Protein AF-A0A7S0P4U1-F1 (afdb_monomer_lite)

Organism: NCBI:txid127549

InterPro domains:
  IPR029058 Alpha/Beta hydrolase fold [G3DSA:3.40.50.1820] (4-108)
  IPR029058 Alpha/Beta hydrolase fold [SSF53474] (17-107)

Radius of gyration: 17.14 Å; chains: 1; bounding box: 39×24×52 Å

Structure (mmCIF, N/CA/C/O backbone):
data_AF-A0A7S0P4U1-F1
#
_entry.id   AF-A0A7S0P4U1-F1
#
loop_
_atom_site.group_PDB
_atom_site.id
_atom_site.type_symbol
_atom_site.label_atom_id
_atom_site.label_alt_id
_atom_site.label_comp_id
_atom_site.label_asym_id
_atom_site.label_entity_id
_atom_site.label_seq_id
_atom_site.pdbx_PDB_ins_code
_atom_site.Cartn_x
_atom_site.Cartn_y
_atom_site.Cartn_z
_atom_site.occupancy
_atom_site.B_iso_or_equiv
_atom_site.auth_seq_id
_atom_site.auth_comp_id
_atom_site.auth_asym_id
_atom_site.auth_atom_id
_atom_site.pdbx_PDB_model_num
ATOM 1 N N . GLU A 1 1 ? 19.608 -0.926 10.702 1.00 37.31 1 GLU A N 1
ATOM 2 C CA . GLU A 1 1 ? 18.681 -1.015 11.852 1.00 37.31 1 GLU A CA 1
ATOM 3 C C . GLU A 1 1 ? 17.323 -0.467 11.426 1.00 37.31 1 GLU A C 1
ATOM 5 O O . GLU A 1 1 ? 17.284 0.498 10.671 1.00 37.31 1 GLU A O 1
ATOM 10 N N . GLY A 1 2 ? 16.228 -1.149 11.770 1.00 47.50 2 GLY A N 1
ATOM 11 C CA . GLY A 1 2 ? 14.876 -0.781 11.326 1.00 47.50 2 GLY A CA 1
ATOM 12 C C . GLY A 1 2 ? 14.320 0.397 12.125 1.00 47.50 2 GLY A C 1
ATOM 13 O O . GLY A 1 2 ? 14.613 0.524 13.311 1.00 47.50 2 GLY A O 1
ATOM 14 N N . VAL A 1 3 ? 13.527 1.259 11.487 1.00 50.94 3 VAL A N 1
ATOM 15 C CA . VAL A 1 3 ? 12.837 2.352 12.185 1.00 50.94 3 VAL A CA 1
ATOM 16 C C . VAL A 1 3 ? 11.884 1.763 13.223 1.00 50.94 3 VAL A C 1
ATOM 18 O O . VAL A 1 3 ? 11.068 0.896 12.913 1.00 50.94 3 VAL A O 1
ATOM 21 N N . ASP A 1 4 ? 11.991 2.245 14.461 1.00 59.72 4 ASP A N 1
ATOM 22 C CA . ASP A 1 4 ? 11.075 1.901 15.542 1.00 59.72 4 ASP A CA 1
ATOM 23 C C . ASP A 1 4 ? 9.722 2.592 15.316 1.00 59.72 4 ASP A C 1
ATOM 25 O O . ASP A 1 4 ? 9.483 3.738 15.708 1.00 59.72 4 ASP A O 1
ATOM 29 N N . TRP A 1 5 ? 8.817 1.867 14.665 1.00 58.62 5 TRP A N 1
ATOM 30 C CA . TRP A 1 5 ? 7.447 2.293 14.399 1.00 58.62 5 TRP A CA 1
ATOM 31 C C . TRP A 1 5 ? 6.642 2.596 15.663 1.00 58.62 5 TRP A C 1
ATOM 33 O O . TRP A 1 5 ? 5.657 3.325 15.565 1.00 58.62 5 TRP A O 1
ATOM 43 N N . SER A 1 6 ? 7.072 2.127 16.844 1.00 53.47 6 SER A N 1
ATOM 44 C C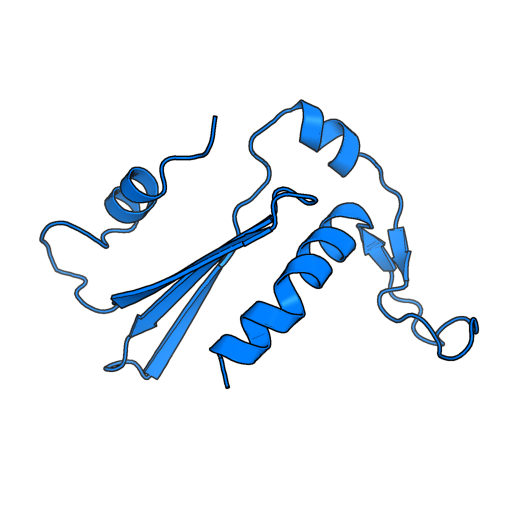A . SER A 1 6 ? 6.457 2.523 18.117 1.00 53.47 6 SER A CA 1
ATOM 45 C C . SER A 1 6 ? 6.726 3.997 18.452 1.00 53.47 6 SER A C 1
ATOM 47 O O . SER A 1 6 ? 5.923 4.663 19.104 1.00 53.47 6 SER A O 1
ATOM 49 N N . THR A 1 7 ? 7.833 4.557 17.962 1.00 50.25 7 THR A N 1
ATOM 50 C CA . THR A 1 7 ? 8.162 5.978 18.113 1.00 50.25 7 THR A CA 1
ATOM 51 C C . THR A 1 7 ? 7.383 6.844 17.117 1.00 50.25 7 THR A C 1
ATOM 53 O O . THR A 1 7 ? 6.911 7.925 17.481 1.00 50.25 7 THR A O 1
ATOM 56 N N . LEU A 1 8 ? 7.155 6.359 15.889 1.00 51.50 8 LEU A N 1
ATOM 57 C CA . LEU A 1 8 ? 6.268 7.033 14.933 1.00 51.50 8 LEU A CA 1
ATOM 58 C C . LEU A 1 8 ? 4.804 6.961 15.389 1.00 51.50 8 LEU A C 1
ATOM 60 O O . LEU A 1 8 ? 4.112 7.974 15.357 1.00 51.50 8 LEU A O 1
ATOM 64 N N . SER A 1 9 ? 4.350 5.811 15.895 1.00 51.56 9 SER A N 1
ATOM 65 C CA . SER A 1 9 ? 3.005 5.666 16.454 1.00 51.56 9 SER A CA 1
ATOM 66 C C . SER A 1 9 ? 2.800 6.590 17.654 1.00 51.56 9 SER A C 1
ATOM 68 O O . SER A 1 9 ? 1.744 7.197 17.769 1.00 51.56 9 SER A O 1
ATOM 70 N 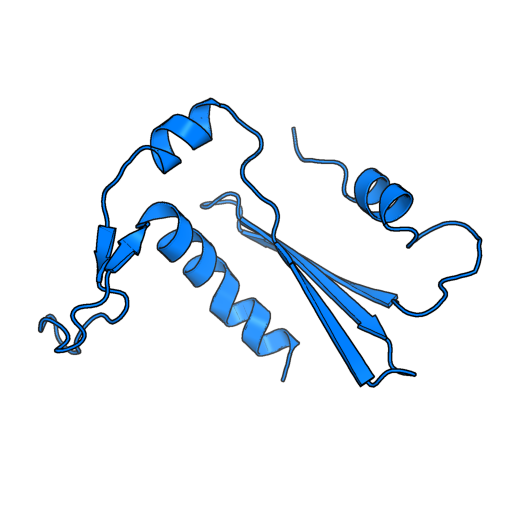N . ARG A 1 10 ? 3.812 6.794 18.510 1.00 50.59 10 ARG A N 1
ATOM 71 C CA . ARG A 1 10 ? 3.757 7.796 19.593 1.00 50.59 10 ARG A CA 1
ATOM 72 C C . ARG A 1 10 ? 3.631 9.230 19.070 1.00 50.59 10 ARG A C 1
ATOM 74 O O . ARG A 1 10 ? 2.802 9.973 19.579 1.00 50.59 10 ARG A O 1
ATOM 81 N N . ARG A 1 11 ? 4.393 9.621 18.040 1.00 44.19 11 ARG A N 1
ATOM 82 C CA . ARG A 1 11 ? 4.312 10.973 17.439 1.00 44.19 11 ARG A CA 1
ATOM 83 C C . ARG A 1 11 ? 3.024 11.219 16.650 1.00 44.19 11 ARG A C 1
ATOM 85 O O . ARG A 1 11 ? 2.572 12.353 16.575 1.00 44.19 11 ARG A O 1
ATOM 92 N N . VAL A 1 12 ? 2.438 10.166 16.083 1.00 51.84 12 VAL A N 1
ATOM 93 C CA . VAL A 1 12 ? 1.144 10.192 15.379 1.00 51.84 12 VAL A CA 1
ATOM 94 C C . VAL A 1 12 ? -0.035 9.968 16.353 1.00 51.84 12 VAL A C 1
ATOM 96 O O . VAL A 1 12 ? -1.191 10.071 15.959 1.00 51.84 12 VAL A O 1
ATOM 99 N N . GLY A 1 13 ? 0.233 9.725 17.644 1.00 42.62 13 GLY A N 1
ATOM 100 C CA . GLY A 1 13 ? -0.775 9.691 18.713 1.00 42.62 13 GLY A CA 1
ATOM 101 C C . GLY A 1 13 ? -1.512 8.360 18.902 1.00 42.62 13 GLY A C 1
ATOM 102 O O . GLY A 1 13 ? -2.645 8.355 19.368 1.00 42.62 13 GLY A O 1
ATOM 103 N N . THR A 1 14 ? -0.918 7.220 18.538 1.00 51.19 14 THR A N 1
ATOM 104 C CA . THR A 1 14 ? -1.615 5.918 18.505 1.00 51.19 14 THR A CA 1
ATOM 105 C C . THR A 1 14 ? -1.318 4.938 19.639 1.00 51.19 14 THR A C 1
ATOM 107 O O . THR A 1 14 ? -2.005 3.927 19.707 1.00 51.19 14 THR A O 1
ATOM 110 N N . VAL A 1 15 ? -0.406 5.196 20.586 1.00 45.41 15 VAL A N 1
ATOM 111 C CA . VAL A 1 15 ? -0.343 4.380 21.823 1.00 45.41 15 VAL A CA 1
ATOM 112 C C . VAL A 1 15 ? 0.097 5.232 23.015 1.00 45.41 15 VAL A C 1
ATOM 114 O O . VAL A 1 15 ? 1.283 5.507 23.182 1.00 45.41 15 VAL A O 1
ATOM 117 N N . GLY A 1 16 ? -0.877 5.616 23.844 1.00 39.12 16 GLY A N 1
ATOM 118 C CA . GLY A 1 16 ? -0.684 6.359 25.093 1.00 39.12 16 GLY A CA 1
ATOM 119 C C . GLY A 1 16 ? -1.443 7.683 25.099 1.00 39.12 16 GLY A C 1
ATOM 120 O O . GLY A 1 16 ? -0.894 8.690 24.684 1.00 39.12 16 GLY A O 1
ATOM 121 N N . THR A 1 17 ? -2.710 7.626 25.527 1.00 43.97 17 THR A N 1
ATOM 122 C CA . THR A 1 17 ? -3.507 8.725 26.119 1.00 43.97 17 THR A CA 1
ATOM 123 C C . THR A 1 17 ? -3.208 10.152 25.625 1.00 43.97 17 THR A C 1
ATOM 125 O O . THR A 1 17 ? -2.329 10.799 26.179 1.00 43.97 17 THR A O 1
ATOM 128 N N . ASP A 1 18 ? -3.947 10.662 24.631 1.00 40.16 18 ASP A N 1
ATOM 129 C CA . ASP A 1 18 ? -5.033 11.634 24.862 1.00 40.16 18 ASP A CA 1
ATOM 130 C C . ASP A 1 18 ? -5.763 12.040 23.552 1.00 40.16 18 ASP A C 1
ATOM 132 O O . ASP A 1 18 ? -5.187 12.103 22.467 1.00 40.16 18 ASP A O 1
ATOM 136 N N . GLU A 1 19 ? -7.075 12.256 23.672 1.00 43.66 19 GLU A N 1
ATOM 137 C CA . GLU A 1 19 ? -7.986 13.027 22.792 1.00 43.66 19 GLU A CA 1
ATOM 138 C C . GLU A 1 19 ?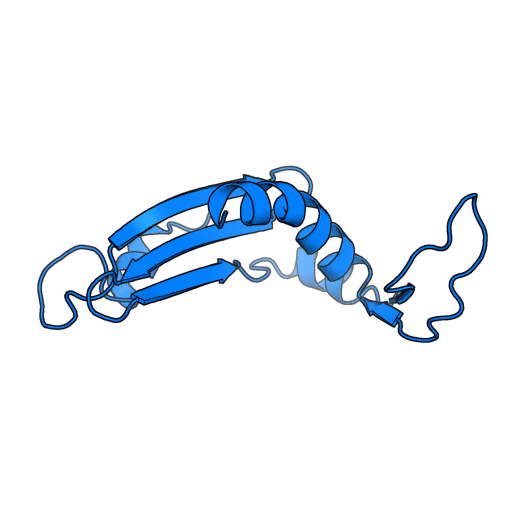 -8.274 12.606 21.324 1.00 43.66 19 GLU A C 1
ATOM 140 O O . GLU A 1 19 ? -9.374 12.882 20.848 1.00 43.66 19 GLU A O 1
ATOM 145 N N . ASN A 1 20 ? -7.423 11.859 20.608 1.00 47.50 20 ASN A N 1
ATOM 146 C CA . ASN A 1 20 ? -7.666 11.479 19.192 1.00 47.50 20 ASN A CA 1
ATOM 147 C C . ASN A 1 20 ? -7.907 9.969 18.963 1.00 47.50 20 ASN A C 1
ATOM 149 O O . ASN A 1 20 ? -7.284 9.337 18.111 1.00 47.50 20 ASN A O 1
ATOM 153 N N . LYS A 1 21 ? -8.866 9.387 19.700 1.00 54.31 21 LYS A N 1
ATOM 154 C CA . LYS A 1 21 ? -9.293 7.962 19.672 1.00 54.31 21 LYS A CA 1
ATOM 155 C C . LYS A 1 21 ? -9.918 7.461 18.345 1.00 54.31 21 LYS A C 1
ATOM 157 O O . LYS A 1 21 ? -10.803 6.612 18.370 1.00 54.31 21 LYS A O 1
ATOM 162 N N . GLY A 1 22 ? -9.516 7.986 17.192 1.00 64.56 22 GLY A N 1
ATOM 163 C CA . GLY A 1 22 ? -10.059 7.555 15.904 1.00 64.56 22 GLY A CA 1
ATOM 164 C C . GLY A 1 22 ? -9.438 6.257 15.394 1.00 64.56 22 GLY A C 1
ATOM 165 O O . GLY A 1 22 ? -10.152 5.347 14.994 1.00 64.56 22 GLY A O 1
ATOM 166 N N . PHE A 1 23 ? -8.108 6.155 15.413 1.00 75.19 23 PHE A N 1
ATOM 167 C CA . PHE A 1 23 ? -7.402 5.151 14.618 1.00 75.19 23 PHE A CA 1
ATOM 168 C C . PHE A 1 23 ? -6.867 3.969 15.432 1.00 75.19 23 PHE A C 1
ATOM 170 O O . PHE A 1 23 ? -5.977 4.114 16.265 1.00 75.19 23 PHE A O 1
ATOM 177 N N . GLU A 1 24 ? -7.362 2.777 15.119 1.00 84.56 24 GLU A N 1
ATOM 178 C CA . GLU A 1 24 ? -6.847 1.484 15.564 1.00 84.56 24 GLU A CA 1
ATOM 179 C C . GLU A 1 24 ? -5.829 0.958 14.544 1.00 84.56 24 GLU A C 1
ATOM 181 O O . GLU A 1 24 ? -6.124 0.895 13.350 1.00 84.56 24 GLU A O 1
ATOM 186 N N . LEU A 1 25 ? -4.638 0.556 14.997 1.00 85.31 25 LEU A N 1
ATOM 187 C CA . LEU A 1 25 ? -3.663 -0.135 14.150 1.00 85.31 25 LEU A CA 1
ATOM 188 C C . LEU A 1 25 ? -4.159 -1.550 13.828 1.00 85.31 25 LEU A C 1
ATOM 190 O O . LEU A 1 25 ? -4.356 -2.357 14.731 1.00 85.31 25 LEU A O 1
ATOM 194 N N . CYS A 1 26 ? -4.290 -1.871 12.542 1.00 87.81 26 CYS A N 1
ATOM 195 C CA . CYS A 1 26 ? -4.704 -3.193 12.077 1.00 87.81 26 CYS A CA 1
ATOM 196 C C . CYS A 1 26 ? -3.507 -4.129 11.876 1.00 87.81 26 CYS A C 1
ATOM 198 O O . CYS A 1 26 ? -3.495 -5.241 12.397 1.00 87.81 26 CYS A O 1
ATOM 200 N N . CYS A 1 27 ? -2.499 -3.703 11.106 1.00 88.31 27 CYS A N 1
ATOM 201 C CA . CYS A 1 27 ? -1.325 -4.532 10.825 1.00 88.31 27 CYS A CA 1
ATOM 202 C C . CYS A 1 27 ? -0.143 -3.742 10.253 1.00 88.31 27 CYS A C 1
ATOM 204 O O . CYS A 1 27 ? -0.314 -2.678 9.652 1.00 88.31 27 CYS A O 1
ATOM 206 N N . PHE A 1 28 ? 1.043 -4.347 10.358 1.00 89.38 28 PHE A N 1
ATOM 207 C CA . PHE A 1 28 ? 2.258 -3.940 9.655 1.00 89.38 28 PHE A CA 1
ATOM 208 C C . PHE A 1 28 ? 2.554 -4.876 8.483 1.00 89.38 28 PHE A C 1
ATOM 210 O O . PHE A 1 28 ? 2.356 -6.090 8.563 1.00 89.38 28 PHE A O 1
ATOM 217 N N . LEU A 1 29 ? 3.070 -4.299 7.406 1.00 89.00 29 LEU A N 1
ATOM 218 C CA . LEU A 1 29 ? 3.538 -4.986 6.215 1.00 89.00 29 LEU A CA 1
ATOM 219 C C . LEU A 1 29 ? 5.000 -4.633 5.985 1.00 89.00 29 LEU A C 1
ATOM 221 O O . LEU A 1 29 ? 5.357 -3.460 5.915 1.00 89.00 29 LEU A O 1
ATOM 225 N N . THR A 1 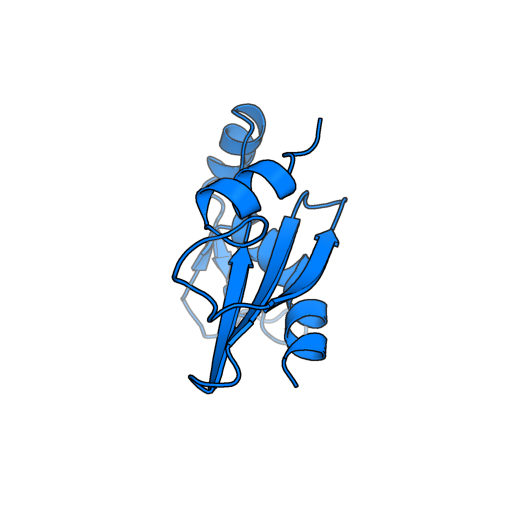30 ? 5.828 -5.654 5.805 1.00 87.81 30 THR A N 1
ATOM 226 C CA . THR A 1 30 ? 7.249 -5.492 5.499 1.00 87.81 30 THR A CA 1
ATOM 227 C C . THR A 1 30 ? 7.620 -6.428 4.362 1.00 87.81 30 THR A C 1
ATOM 229 O O . THR A 1 30 ? 7.386 -7.634 4.439 1.00 87.81 30 THR A O 1
ATOM 232 N N . HIS A 1 31 ? 8.241 -5.883 3.323 1.00 84.94 31 HIS A N 1
ATOM 233 C CA . HIS A 1 31 ? 8.814 -6.637 2.221 1.00 84.94 31 HIS A CA 1
ATOM 234 C C . HIS A 1 31 ? 10.324 -6.420 2.192 1.00 84.94 31 HIS A C 1
ATOM 236 O O . HIS A 1 31 ? 10.819 -5.395 1.726 1.00 84.94 31 HIS A O 1
ATOM 242 N N . ARG A 1 32 ? 11.062 -7.398 2.730 1.00 79.75 32 ARG A N 1
ATOM 243 C CA . ARG A 1 32 ? 12.497 -7.256 3.019 1.00 79.75 32 ARG A CA 1
ATOM 244 C C . ARG A 1 32 ? 13.350 -6.990 1.780 1.00 79.75 32 ARG A C 1
ATOM 246 O O . ARG A 1 32 ? 14.312 -6.246 1.885 1.00 79.75 32 ARG A O 1
ATOM 253 N N . SER A 1 33 ? 13.024 -7.574 0.625 1.00 74.25 33 SER A N 1
ATOM 254 C CA . SER A 1 33 ? 13.896 -7.470 -0.557 1.00 74.25 33 SER A CA 1
ATOM 255 C C . SER A 1 33 ? 13.847 -6.106 -1.247 1.00 74.25 33 SER A C 1
ATOM 257 O O . SER A 1 33 ? 14.773 -5.765 -1.968 1.00 74.25 33 SER A O 1
ATOM 259 N N . THR A 1 34 ? 12.776 -5.337 -1.046 1.00 75.12 34 THR A N 1
ATOM 260 C CA . THR A 1 34 ? 12.632 -3.960 -1.554 1.00 75.12 34 THR A CA 1
ATOM 261 C C . THR A 1 34 ? 12.640 -2.942 -0.415 1.00 75.12 34 THR A C 1
ATOM 263 O O . THR A 1 34 ? 12.249 -1.796 -0.622 1.00 75.12 34 THR A O 1
ATOM 266 N N . SER A 1 35 ? 12.981 -3.383 0.806 1.00 80.81 35 SER A N 1
ATOM 267 C CA . SER A 1 35 ? 12.896 -2.605 2.051 1.00 80.81 35 SER A CA 1
ATOM 268 C C . SER A 1 35 ? 11.581 -1.826 2.204 1.00 80.81 35 SER A C 1
ATOM 270 O O . SER A 1 35 ? 11.536 -0.769 2.827 1.00 80.81 35 SER A O 1
ATOM 272 N N . SER A 1 36 ? 10.495 -2.329 1.607 1.00 84.12 36 SER A N 1
ATOM 273 C CA . SER A 1 36 ? 9.223 -1.615 1.541 1.00 84.12 36 SER A CA 1
ATOM 274 C C . SER A 1 36 ? 8.404 -1.927 2.779 1.00 84.12 36 SER A C 1
ATOM 276 O O . SER A 1 36 ? 8.173 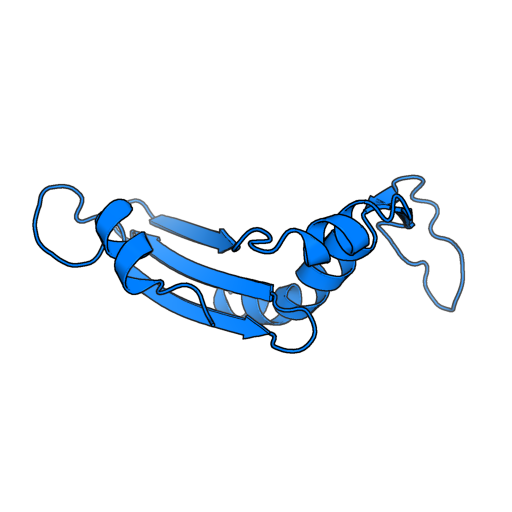-3.093 3.103 1.00 84.12 36 SER A O 1
ATOM 278 N N . GLU A 1 37 ? 7.943 -0.886 3.457 1.00 87.94 37 GLU A N 1
ATOM 279 C CA . GLU A 1 37 ? 7.178 -1.003 4.692 1.00 87.94 37 GLU A CA 1
ATOM 280 C C . GLU A 1 37 ? 5.885 -0.200 4.587 1.00 87.94 37 GLU A C 1
ATOM 282 O O . GLU A 1 37 ? 5.867 0.911 4.050 1.00 87.94 37 GLU A O 1
ATOM 287 N N . ALA A 1 38 ? 4.802 -0.768 5.106 1.00 90.50 38 ALA A N 1
ATOM 288 C CA . ALA A 1 38 ? 3.521 -0.098 5.219 1.00 90.50 38 ALA A CA 1
ATOM 289 C C . ALA A 1 38 ? 2.812 -0.483 6.516 1.00 90.50 38 ALA A C 1
ATOM 291 O O . ALA A 1 38 ? 3.054 -1.542 7.095 1.00 90.50 38 ALA A O 1
ATOM 292 N N . ALA A 1 39 ? 1.901 0.368 6.953 1.00 90.44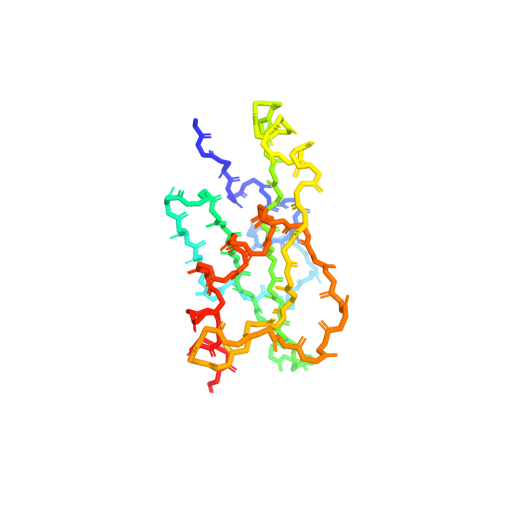 39 ALA A N 1
ATOM 293 C CA . ALA A 1 39 ? 1.048 0.118 8.098 1.00 90.44 39 ALA A CA 1
ATOM 294 C C . ALA A 1 39 ? -0.386 0.529 7.768 1.00 90.44 39 ALA A C 1
ATOM 296 O O . ALA A 1 39 ? -0.615 1.478 7.013 1.00 90.44 39 ALA A O 1
ATOM 297 N N . ILE A 1 40 ? -1.340 -0.238 8.289 1.00 90.06 40 ILE A N 1
ATOM 298 C CA . ILE A 1 40 ? -2.770 -0.046 8.048 1.00 90.06 40 ILE A CA 1
ATOM 299 C C . ILE A 1 40 ? -3.440 0.272 9.376 1.00 90.06 40 ILE A C 1
ATOM 301 O O . ILE A 1 40 ? -3.295 -0.486 10.335 1.00 90.06 40 ILE A O 1
ATOM 305 N N . TRP A 1 41 ? -4.205 1.359 9.405 1.00 89.19 41 TRP A N 1
ATOM 306 C CA . TRP A 1 41 ? -5.047 1.758 10.527 1.00 89.19 41 TRP A CA 1
ATOM 307 C C . TRP A 1 41 ? -6.484 1.967 10.071 1.00 89.19 41 TRP A C 1
ATOM 309 O O . TRP A 1 41 ? -6.734 2.280 8.906 1.00 89.19 41 TRP A O 1
ATOM 319 N N . ARG A 1 42 ? -7.432 1.872 11.001 1.00 89.50 42 ARG A N 1
ATOM 320 C CA . ARG A 1 42 ? -8.848 2.141 10.740 1.00 89.50 42 ARG A CA 1
ATOM 321 C C . ARG A 1 42 ? -9.480 3.013 11.814 1.00 89.50 42 ARG A C 1
ATOM 323 O O . ARG A 1 42 ? -9.167 2.863 12.986 1.00 89.50 42 ARG A O 1
ATOM 330 N N . ASP A 1 43 ? -10.421 3.848 11.405 1.00 85.12 43 ASP A N 1
ATOM 331 C CA . ASP A 1 43 ? -11.374 4.549 12.259 1.00 85.12 43 ASP A CA 1
ATOM 332 C C . ASP A 1 43 ? -12.784 4.149 11.823 1.00 85.12 43 ASP A C 1
ATOM 334 O O . ASP A 1 43 ? -13.297 4.595 10.792 1.00 85.12 43 ASP A O 1
ATOM 338 N N . THR A 1 44 ? -13.415 3.263 12.592 1.00 87.00 44 THR A N 1
ATOM 339 C CA . THR A 1 44 ? -14.755 2.748 12.278 1.00 87.00 44 THR A CA 1
ATOM 340 C C . THR A 1 44 ? -15.843 3.796 12.493 1.00 87.00 44 THR A C 1
ATOM 342 O O . THR A 1 44 ? -16.855 3.759 11.792 1.00 87.00 44 THR A O 1
ATOM 345 N N . SER A 1 45 ? -15.624 4.764 13.392 1.00 86.12 45 SER A N 1
ATOM 346 C CA . SER A 1 45 ? -16.568 5.858 13.640 1.00 86.12 45 SER A CA 1
ATOM 347 C C . SER A 1 45 ? -16.671 6.789 12.430 1.00 86.12 45 SER A C 1
ATOM 349 O O . SER A 1 45 ? -17.766 7.209 12.058 1.00 86.12 45 SER A O 1
ATOM 351 N N . LYS A 1 46 ? -15.540 7.031 11.754 1.00 84.81 46 LYS A N 1
ATOM 352 C CA . LYS A 1 46 ? -15.451 7.852 10.536 1.00 84.81 46 LYS A CA 1
ATOM 353 C C . LYS A 1 46 ? -15.525 7.045 9.242 1.00 84.81 46 LYS A C 1
ATOM 355 O O . LYS A 1 46 ? -15.502 7.640 8.169 1.00 84.81 46 LYS A O 1
ATOM 360 N N . ARG A 1 47 ? -15.608 5.711 9.329 1.00 91.38 47 ARG A N 1
ATOM 361 C CA . ARG A 1 47 ? -15.523 4.783 8.184 1.00 91.38 47 ARG A CA 1
ATOM 362 C C . ARG A 1 47 ? -14.285 5.056 7.318 1.00 91.38 47 ARG A C 1
ATOM 364 O O . ARG A 1 47 ? -14.374 5.124 6.096 1.00 91.38 47 ARG A O 1
ATOM 371 N N . LEU A 1 48 ? -13.137 5.241 7.967 1.00 85.75 48 LEU A N 1
ATOM 372 C CA . LEU A 1 48 ? -11.888 5.651 7.333 1.00 85.75 48 LEU A CA 1
ATOM 373 C C . LEU A 1 48 ? -10.803 4.594 7.539 1.00 85.75 48 LEU A C 1
ATOM 375 O O . LEU A 1 48 ? -10.615 4.096 8.645 1.00 85.75 48 LEU A O 1
ATOM 379 N N . VAL A 1 49 ? -10.059 4.284 6.480 1.00 91.25 49 VAL A N 1
ATOM 380 C CA . VAL A 1 49 ? -8.867 3.429 6.531 1.00 91.25 49 VAL A CA 1
ATOM 381 C C . VAL A 1 49 ? -7.672 4.247 6.060 1.00 91.25 49 VAL A C 1
ATOM 383 O O . VAL A 1 49 ? -7.744 4.924 5.036 1.00 91.25 49 VAL A O 1
ATOM 386 N N . VAL A 1 50 ? -6.578 4.193 6.814 1.00 89.62 50 VAL A N 1
ATOM 387 C CA . VAL A 1 50 ? -5.316 4.865 6.496 1.00 89.62 50 VAL A CA 1
ATOM 388 C C . VAL A 1 50 ? -4.273 3.807 6.190 1.00 89.62 50 VAL A C 1
ATOM 390 O O . VAL A 1 50 ? -4.054 2.895 6.983 1.00 89.62 50 VAL A O 1
ATOM 393 N N . VAL A 1 51 ? -3.603 3.960 5.051 1.00 91.00 51 VAL A N 1
ATOM 394 C CA . VAL A 1 51 ? -2.437 3.160 4.677 1.00 91.00 51 VAL A CA 1
ATOM 395 C C . VAL A 1 51 ? -1.249 4.106 4.598 1.00 91.00 51 VAL A C 1
ATOM 397 O O . VAL A 1 51 ? -1.207 4.961 3.715 1.00 91.00 51 VAL A O 1
ATOM 400 N N . ALA A 1 52 ? -0.301 3.984 5.526 1.00 88.94 52 ALA A N 1
ATOM 401 C CA . ALA A 1 52 ? 0.934 4.763 5.480 1.00 88.94 52 ALA A CA 1
ATOM 402 C C . ALA A 1 52 ? 2.072 3.895 4.957 1.00 88.94 52 ALA A C 1
ATOM 404 O O . ALA A 1 52 ? 2.228 2.751 5.379 1.00 88.94 52 ALA A O 1
ATOM 405 N N . PHE A 1 53 ? 2.878 4.465 4.070 1.00 87.94 53 PHE A N 1
ATOM 406 C CA . PHE A 1 53 ? 4.072 3.841 3.516 1.00 87.94 53 PHE A CA 1
ATOM 407 C C . PHE A 1 53 ? 5.302 4.528 4.096 1.00 87.94 53 PHE A C 1
ATOM 409 O O . PHE A 1 53 ? 5.319 5.753 4.245 1.00 87.94 53 PHE A O 1
ATOM 416 N N . ARG A 1 54 ? 6.338 3.757 4.421 1.00 83.44 54 ARG A N 1
ATOM 417 C CA . ARG A 1 54 ? 7.618 4.333 4.835 1.00 83.44 54 ARG A CA 1
ATOM 418 C C . ARG A 1 54 ? 8.355 4.885 3.626 1.00 83.44 54 ARG A C 1
ATOM 420 O O . ARG A 1 54 ? 8.482 4.196 2.617 1.00 83.44 54 ARG A O 1
ATOM 427 N N . GLY A 1 55 ? 8.879 6.097 3.762 1.00 72.12 55 GLY A N 1
ATOM 428 C CA . GLY A 1 55 ? 9.871 6.625 2.834 1.00 72.12 55 GLY A CA 1
ATOM 429 C C . GLY A 1 55 ? 11.268 6.058 3.095 1.00 72.12 55 GLY A C 1
ATOM 430 O O . GLY A 1 55 ? 11.571 5.533 4.170 1.00 72.12 55 GLY A O 1
ATOM 431 N N . THR A 1 56 ? 12.135 6.219 2.109 1.00 66.94 56 THR A N 1
ATOM 432 C CA . THR A 1 56 ? 13.563 5.930 2.185 1.00 66.94 56 THR A CA 1
ATOM 433 C C . THR A 1 56 ? 14.231 6.660 3.361 1.00 66.94 56 THR A C 1
ATOM 435 O O . THR A 1 56 ? 13.969 7.839 3.590 1.00 66.94 56 THR A O 1
ATOM 438 N N . SER A 1 57 ? 15.067 5.967 4.143 1.00 59.12 57 SER A N 1
ATOM 439 C CA . SER A 1 57 ? 15.739 6.542 5.329 1.00 59.12 57 SER A CA 1
ATOM 440 C C . SER A 1 57 ? 17.263 6.633 5.202 1.00 59.12 57 SER A C 1
ATOM 442 O O . SER A 1 57 ? 17.885 7.256 6.058 1.00 59.12 57 SER A O 1
ATOM 444 N N . ASP A 1 58 ? 17.860 6.029 4.171 1.00 57.12 58 ASP A N 1
ATOM 445 C CA . ASP A 1 58 ? 19.309 5.997 3.964 1.00 57.12 58 ASP A CA 1
ATOM 446 C C . ASP A 1 58 ? 19.712 6.832 2.732 1.00 57.12 58 ASP A C 1
ATOM 448 O O . ASP A 1 58 ? 19.045 6.811 1.700 1.00 57.12 58 ASP A O 1
ATOM 452 N N . ILE A 1 59 ? 20.821 7.570 2.817 1.00 52.88 59 ILE A N 1
ATOM 453 C CA . ILE A 1 59 ? 21.384 8.333 1.686 1.00 52.88 59 ILE A CA 1
ATOM 454 C C . ILE A 1 59 ? 21.851 7.387 0.569 1.00 52.88 59 ILE A C 1
ATOM 456 O O . ILE A 1 59 ? 21.856 7.764 -0.602 1.00 52.88 59 ILE A O 1
ATOM 460 N N . MET A 1 60 ? 22.202 6.144 0.902 1.00 52.19 60 MET A N 1
ATOM 461 C CA . MET A 1 60 ? 22.560 5.141 -0.104 1.00 52.19 60 MET A CA 1
ATOM 462 C C . MET A 1 60 ? 21.358 4.710 -0.953 1.00 52.19 60 MET A C 1
ATOM 464 O O . MET A 1 60 ? 21.510 4.489 -2.155 1.00 52.19 60 MET A O 1
ATOM 468 N N . ASP A 1 61 ? 20.162 4.692 -0.366 1.00 52.25 61 ASP A N 1
ATOM 469 C CA . ASP A 1 61 ? 18.918 4.454 -1.095 1.00 52.25 61 ASP A CA 1
ATOM 470 C C . ASP A 1 61 ? 18.555 5.665 -1.981 1.00 52.25 61 ASP A C 1
ATOM 472 O O . ASP A 1 61 ? 17.978 5.491 -3.053 1.00 52.25 61 ASP A O 1
ATOM 476 N N . VAL A 1 62 ? 18.980 6.887 -1.612 1.00 55.38 62 VAL A N 1
ATOM 477 C CA . VAL A 1 62 ? 18.868 8.078 -2.476 1.00 55.38 62 VAL A CA 1
ATOM 478 C C . VAL A 1 62 ? 19.677 7.900 -3.757 1.00 55.38 62 VAL A C 1
ATOM 480 O O . VAL A 1 62 ? 19.246 8.377 -4.791 1.00 55.38 62 VAL A O 1
ATOM 483 N N . LEU A 1 63 ? 20.803 7.179 -3.760 1.00 52.50 63 LEU A N 1
ATOM 484 C CA . LEU A 1 63 ? 21.549 6.918 -4.998 1.00 52.50 63 LEU A CA 1
ATOM 485 C C . LEU A 1 63 ? 20.791 5.959 -5.940 1.00 52.50 63 LEU A C 1
ATOM 487 O O . LEU A 1 63 ? 20.825 6.135 -7.158 1.00 52.50 63 LEU A O 1
ATOM 491 N N . THR A 1 64 ? 20.061 4.983 -5.388 1.00 49.78 64 THR A N 1
ATOM 492 C CA . THR A 1 64 ? 19.134 4.130 -6.154 1.00 49.78 64 THR A CA 1
ATOM 493 C C . THR A 1 64 ? 17.824 4.835 -6.527 1.00 49.78 64 THR A C 1
ATOM 495 O O . THR A 1 64 ? 17.252 4.504 -7.564 1.00 49.78 64 THR A O 1
ATOM 498 N N . ASP A 1 65 ? 17.388 5.835 -5.753 1.00 49.12 65 ASP A N 1
ATOM 499 C CA . ASP A 1 65 ? 16.222 6.698 -6.021 1.00 49.12 65 ASP A CA 1
ATOM 500 C C . ASP A 1 65 ? 16.568 7.921 -6.911 1.00 49.12 65 ASP A C 1
ATOM 502 O O . ASP A 1 65 ? 15.694 8.559 -7.490 1.00 49.12 65 ASP A O 1
ATOM 506 N N . VAL A 1 66 ? 17.856 8.245 -7.072 1.00 51.50 66 VAL A N 1
ATOM 507 C CA . VAL A 1 66 ? 18.420 9.168 -8.082 1.00 51.50 66 VAL A CA 1
ATOM 508 C C . VAL A 1 66 ? 18.705 8.418 -9.384 1.00 51.50 66 VAL A C 1
ATOM 510 O O . VAL A 1 66 ? 19.082 9.014 -10.396 1.00 51.50 66 VAL A O 1
ATOM 513 N N . ASN A 1 67 ? 18.450 7.110 -9.421 1.00 54.94 67 ASN A N 1
ATOM 514 C CA . ASN A 1 67 ? 18.356 6.391 -10.672 1.00 54.94 67 ASN A CA 1
ATOM 515 C C . ASN A 1 67 ? 17.059 6.829 -11.378 1.00 54.94 67 ASN A C 1
ATOM 517 O O . ASN A 1 67 ? 16.033 6.161 -11.308 1.00 54.94 67 ASN A O 1
ATOM 521 N N . LEU A 1 68 ? 17.134 7.957 -12.098 1.00 66.12 68 LEU A N 1
ATOM 522 C CA . LEU A 1 68 ? 16.120 8.591 -12.963 1.00 66.12 68 LEU A CA 1
ATOM 523 C C . LEU A 1 68 ? 15.506 7.661 -14.029 1.00 66.12 68 LEU A C 1
ATOM 525 O O . LEU A 1 68 ? 14.741 8.109 -14.885 1.00 66.12 68 LEU A O 1
ATOM 529 N N . LEU A 1 69 ? 15.838 6.372 -14.012 1.00 81.81 69 LEU A N 1
ATOM 530 C CA . LEU A 1 69 ? 15.248 5.354 -14.851 1.00 81.81 69 LEU A CA 1
ATOM 531 C C . LEU A 1 69 ? 13.749 5.296 -14.594 1.00 81.81 69 LEU A C 1
ATOM 533 O O . LEU A 1 69 ? 13.267 4.844 -13.552 1.00 81.81 69 LEU A O 1
ATOM 537 N N . GLN A 1 70 ? 12.999 5.722 -15.597 1.00 87.56 70 GLN A N 1
ATOM 538 C CA . GLN A 1 70 ? 11.560 5.576 -15.611 1.00 87.56 70 GLN A CA 1
ATOM 539 C C . GLN A 1 70 ? 11.178 4.301 -16.359 1.00 87.56 70 GLN A C 1
ATOM 541 O O . GLN A 1 70 ? 11.723 4.018 -17.428 1.00 87.56 70 GLN A O 1
ATOM 546 N N . THR A 1 71 ? 10.189 3.580 -15.855 1.00 88.25 71 THR A N 1
ATOM 547 C CA . THR A 1 71 ? 9.584 2.415 -16.509 1.00 88.25 71 THR A CA 1
ATOM 548 C C . THR A 1 71 ? 8.145 2.747 -16.919 1.00 88.25 71 THR A C 1
ATOM 550 O O . THR A 1 71 ? 7.542 3.629 -16.296 1.00 88.25 71 THR A O 1
ATOM 553 N N . PRO A 1 72 ? 7.581 2.121 -17.967 1.00 90.25 72 PRO A N 1
ATOM 554 C CA . PRO A 1 72 ? 6.163 2.267 -18.284 1.00 90.25 72 PRO A CA 1
ATOM 555 C C . PRO A 1 72 ? 5.283 1.907 -17.081 1.00 90.25 72 PRO A C 1
ATOM 557 O O . PRO A 1 72 ? 5.550 0.918 -16.394 1.00 90.25 72 PRO A O 1
ATOM 560 N N . LEU A 1 73 ? 4.248 2.712 -16.819 1.00 88.50 73 LEU A N 1
ATOM 561 C CA . LEU A 1 73 ? 3.288 2.440 -15.743 1.00 88.50 73 LEU A CA 1
ATOM 562 C C . LEU A 1 73 ? 2.528 1.132 -16.000 1.00 88.50 73 LEU A C 1
ATOM 564 O O . LEU A 1 73 ? 2.364 0.312 -15.099 1.00 88.50 73 LEU A O 1
ATOM 568 N N . GLU A 1 74 ? 2.114 0.932 -17.246 1.00 85.38 74 GLU A N 1
ATOM 569 C CA . GLU A 1 74 ? 1.484 -0.295 -17.712 1.00 85.38 74 GLU A CA 1
ATOM 570 C C . GLU A 1 74 ? 2.483 -1.092 -18.551 1.00 85.38 74 GLU A C 1
ATOM 572 O O . GLU A 1 74 ? 3.141 -0.562 -19.448 1.00 85.38 74 GLU A O 1
ATOM 577 N N . GLN A 1 75 ? 2.595 -2.386 -18.265 1.00 71.62 75 GLN A N 1
ATOM 578 C CA . GLN A 1 75 ? 3.327 -3.318 -19.116 1.00 71.62 75 GLN A CA 1
ATOM 579 C C . GLN A 1 75 ? 2.306 -3.976 -20.037 1.00 71.62 75 GLN A C 1
ATOM 581 O O . GLN A 1 75 ? 1.332 -4.551 -19.551 1.00 71.62 75 GLN A O 1
ATOM 586 N N . GLY A 1 76 ? 2.500 -3.875 -21.352 1.00 69.19 76 GLY A N 1
ATOM 587 C CA . GLY A 1 76 ? 1.605 -4.537 -22.291 1.00 69.19 76 GLY A CA 1
ATOM 588 C C . GLY A 1 76 ? 1.649 -6.057 -22.114 1.00 69.19 76 GLY A C 1
ATOM 589 O O . GLY A 1 76 ? 2.610 -6.637 -21.596 1.00 69.19 76 GLY A O 1
ATOM 590 N N . ALA A 1 77 ? 0.570 -6.718 -22.521 1.00 71.56 77 ALA A N 1
ATOM 591 C CA . ALA A 1 77 ? 0.500 -8.170 -22.476 1.00 71.56 77 ALA A CA 1
ATOM 592 C C . ALA A 1 77 ? 1.504 -8.789 -23.463 1.00 71.56 77 ALA A C 1
ATOM 594 O O . ALA A 1 77 ? 1.776 -8.238 -24.529 1.00 71.56 77 ALA A O 1
ATOM 595 N N . ASN A 1 78 ? 2.033 -9.968 -23.125 1.00 76.75 78 ASN A N 1
ATOM 596 C CA . ASN A 1 78 ? 2.847 -10.790 -24.031 1.00 76.75 78 ASN A CA 1
ATOM 597 C C . ASN A 1 78 ? 4.100 -10.087 -24.593 1.00 76.75 78 ASN A C 1
ATOM 599 O O . ASN A 1 78 ? 4.504 -10.344 -25.724 1.00 76.75 78 ASN A O 1
ATOM 603 N N . GLY A 1 79 ? 4.715 -9.195 -23.810 1.00 67.94 79 GLY A N 1
ATOM 604 C CA . GLY A 1 79 ? 5.925 -8.473 -24.214 1.00 67.94 79 GLY A CA 1
ATOM 605 C C . GLY A 1 79 ? 5.678 -7.311 -25.178 1.00 67.94 79 GLY A C 1
ATOM 606 O O . GLY A 1 79 ? 6.643 -6.727 -25.665 1.00 67.94 79 GLY A O 1
ATOM 607 N N . GLN A 1 80 ? 4.417 -6.957 -25.448 1.00 74.62 80 GLN A N 1
ATOM 608 C CA . GLN A 1 80 ? 4.098 -5.743 -26.192 1.00 74.62 80 GLN A CA 1
ATOM 609 C C . GLN A 1 80 ? 4.260 -4.497 -25.319 1.00 74.62 80 GLN A C 1
ATOM 611 O O . GLN A 1 80 ? 4.084 -4.529 -24.099 1.00 74.62 80 GLN A O 1
ATOM 616 N N . SER A 1 81 ? 4.599 -3.381 -25.959 1.00 71.19 81 SER A N 1
ATOM 617 C CA . SER A 1 81 ? 4.565 -2.067 -25.322 1.00 71.19 81 SER A CA 1
ATOM 618 C C . SER A 1 81 ? 3.115 -1.686 -25.026 1.00 71.19 81 SER A C 1
ATOM 620 O O . SER A 1 81 ? 2.237 -1.935 -25.847 1.00 71.19 81 SER A O 1
ATOM 622 N N . SER A 1 82 ? 2.857 -1.101 -23.856 1.00 80.94 82 SER A N 1
ATOM 623 C CA . SER A 1 82 ? 1.549 -0.507 -23.569 1.00 80.94 82 SER A CA 1
ATOM 624 C C . SER A 1 82 ? 1.345 0.749 -24.422 1.00 80.94 82 SER A C 1
ATOM 626 O O . SER A 1 82 ? 2.294 1.513 -24.607 1.00 80.94 82 SER A O 1
ATOM 628 N N . ASP A 1 83 ? 0.112 0.994 -24.876 1.00 86.12 83 ASP A N 1
ATOM 629 C CA . ASP A 1 83 ? -0.286 2.272 -25.494 1.00 86.12 83 ASP A CA 1
ATOM 630 C C . ASP A 1 83 ? -0.308 3.426 -24.471 1.00 86.12 83 ASP A C 1
ATOM 632 O O . ASP A 1 83 ? -0.449 4.599 -24.825 1.00 86.12 83 ASP A O 1
ATOM 636 N N . ASP A 1 84 ? -0.151 3.111 -23.181 1.00 87.69 84 ASP A N 1
ATOM 637 C CA . ASP A 1 84 ? 0.019 4.097 -22.123 1.00 87.69 84 ASP A CA 1
ATOM 638 C C . ASP A 1 84 ? 1.421 4.723 -22.165 1.00 87.69 84 ASP A C 1
ATOM 640 O O . ASP A 1 84 ? 2.422 4.116 -21.780 1.00 87.69 84 ASP A O 1
ATOM 644 N N . ALA A 1 85 ? 1.481 5.987 -22.583 1.00 88.56 85 ALA A N 1
ATOM 645 C CA . ALA A 1 85 ? 2.715 6.763 -22.636 1.00 88.56 85 ALA A CA 1
ATOM 646 C C . ALA A 1 85 ? 3.258 7.172 -21.250 1.00 88.56 85 ALA A C 1
ATOM 648 O O . ALA A 1 85 ? 4.366 7.712 -21.160 1.00 88.56 85 ALA A O 1
ATOM 649 N N . ARG A 1 86 ? 2.501 6.968 -20.161 1.00 92.00 86 ARG A N 1
ATOM 650 C CA . ARG A 1 86 ? 2.920 7.372 -18.813 1.00 92.00 86 ARG A CA 1
ATOM 651 C C . ARG A 1 86 ? 4.072 6.511 -18.317 1.00 92.00 86 ARG A C 1
ATOM 653 O O . ARG A 1 86 ? 4.074 5.283 -18.412 1.00 92.00 86 ARG A O 1
ATOM 660 N N . ARG A 1 87 ? 5.040 7.178 -17.696 1.00 90.69 87 ARG A N 1
ATOM 661 C CA . ARG A 1 87 ? 6.207 6.546 -17.087 1.00 90.69 87 ARG A CA 1
ATOM 662 C C . ARG A 1 87 ? 6.311 6.934 -15.621 1.00 90.69 87 ARG A C 1
ATOM 664 O O . ARG A 1 87 ? 5.887 8.016 -15.222 1.00 90.69 87 ARG A O 1
ATOM 671 N N . VAL A 1 88 ? 6.880 6.040 -14.825 1.00 90.12 88 VAL A N 1
ATOM 672 C CA . VAL A 1 88 ? 7.040 6.188 -13.375 1.00 90.12 88 VAL A CA 1
ATOM 673 C C . VAL A 1 88 ? 8.454 5.823 -12.957 1.00 90.12 88 VAL A C 1
ATOM 675 O O . VAL A 1 88 ? 9.131 5.059 -13.644 1.00 90.12 88 VAL A O 1
ATOM 678 N N . HIS A 1 89 ? 8.909 6.357 -11.826 1.00 88.25 89 HIS A N 1
ATOM 679 C CA . HIS A 1 89 ? 10.221 6.027 -11.281 1.00 88.25 89 HIS A CA 1
ATOM 680 C C . HIS A 1 89 ? 10.322 4.521 -11.000 1.00 88.25 89 HIS A C 1
ATOM 682 O O . HIS A 1 89 ? 9.506 3.968 -10.259 1.00 88.25 89 HIS A O 1
ATOM 688 N N . SER A 1 90 ? 11.328 3.858 -11.574 1.00 85.25 90 SER A N 1
ATOM 689 C CA . SER A 1 90 ? 11.418 2.392 -11.551 1.00 85.25 90 SER A CA 1
ATOM 690 C C . SER A 1 90 ? 11.534 1.833 -10.132 1.00 85.25 90 SER A C 1
ATOM 692 O O . SER A 1 90 ? 10.866 0.850 -9.822 1.00 85.25 90 SER A O 1
ATOM 694 N N . GLY A 1 91 ? 12.310 2.487 -9.257 1.00 81.12 91 GLY A N 1
ATOM 695 C CA . GLY A 1 91 ? 12.453 2.112 -7.843 1.00 81.12 91 GLY A CA 1
ATOM 696 C C . GLY A 1 91 ? 11.119 2.148 -7.092 1.00 81.12 91 GLY A C 1
ATOM 697 O O . GLY A 1 91 ? 10.610 1.106 -6.687 1.00 81.12 91 GLY A O 1
ATOM 698 N N . PHE A 1 92 ? 10.489 3.326 -6.990 1.00 84.75 92 PHE A N 1
ATOM 699 C CA . PHE A 1 92 ? 9.148 3.479 -6.408 1.00 84.75 92 PHE A CA 1
ATOM 700 C C . PHE A 1 92 ? 8.109 2.519 -6.992 1.00 84.75 92 PHE A C 1
ATOM 702 O O . PHE A 1 92 ? 7.326 1.945 -6.237 1.00 84.75 92 PHE A O 1
ATOM 709 N N . PHE A 1 93 ? 8.104 2.301 -8.309 1.00 87.69 93 PHE A N 1
ATOM 710 C CA . PHE A 1 93 ? 7.157 1.379 -8.930 1.00 87.69 93 PHE A CA 1
ATOM 711 C C . PHE A 1 93 ? 7.396 -0.076 -8.511 1.00 87.69 93 PHE A C 1
ATOM 713 O O . PHE A 1 93 ? 6.442 -0.776 -8.165 1.00 87.69 93 PHE A O 1
ATOM 720 N N . ALA A 1 94 ? 8.652 -0.528 -8.480 1.00 84.94 94 ALA A N 1
ATOM 721 C CA . ALA A 1 94 ? 9.010 -1.864 -8.012 1.00 84.94 94 ALA A CA 1
ATOM 722 C C . ALA A 1 94 ? 8.638 -2.066 -6.533 1.00 84.94 94 ALA A C 1
ATOM 724 O O . ALA A 1 94 ? 7.978 -3.052 -6.195 1.00 84.94 94 ALA A O 1
ATOM 725 N N . SER A 1 95 ? 8.978 -1.102 -5.674 1.00 85.75 95 SER A N 1
ATOM 726 C CA . SER A 1 95 ? 8.647 -1.115 -4.245 1.00 85.75 95 SER A CA 1
ATOM 727 C C . SER A 1 95 ? 7.136 -1.141 -4.005 1.00 85.75 95 SER A C 1
ATOM 729 O O . SER A 1 95 ? 6.638 -1.974 -3.246 1.00 85.75 95 SER A O 1
ATOM 731 N N . ALA A 1 96 ? 6.373 -0.301 -4.712 1.00 88.38 96 ALA A N 1
ATOM 732 C CA . ALA A 1 96 ? 4.916 -0.296 -4.626 1.00 88.38 96 ALA A CA 1
ATOM 733 C C . ALA A 1 96 ? 4.317 -1.634 -5.087 1.00 88.38 96 ALA A C 1
ATOM 735 O O . ALA A 1 96 ? 3.464 -2.200 -4.399 1.00 88.38 96 ALA A O 1
ATOM 736 N N . ARG A 1 97 ? 4.784 -2.193 -6.215 1.00 88.06 97 ARG A N 1
ATOM 737 C CA . ARG A 1 97 ? 4.299 -3.489 -6.719 1.00 88.06 97 ARG A CA 1
ATOM 738 C C . ARG A 1 97 ? 4.555 -4.626 -5.737 1.00 88.06 97 ARG A C 1
ATOM 740 O O . ARG A 1 97 ? 3.652 -5.446 -5.559 1.00 88.06 97 ARG A O 1
ATOM 747 N N . ALA A 1 98 ? 5.711 -4.641 -5.076 1.00 88.50 98 ALA A N 1
ATOM 748 C CA . ALA A 1 98 ? 6.107 -5.692 -4.140 1.00 88.50 98 ALA A CA 1
ATOM 749 C C . ALA A 1 98 ? 5.118 -5.889 -2.976 1.00 88.50 98 ALA A C 1
ATOM 751 O O . ALA A 1 98 ? 4.872 -7.018 -2.555 1.00 88.50 98 ALA A O 1
ATOM 752 N N . ILE A 1 99 ? 4.495 -4.808 -2.496 1.00 89.88 99 ILE A N 1
ATOM 753 C CA . ILE A 1 99 ? 3.507 -4.859 -1.404 1.00 89.88 99 ILE A CA 1
ATOM 754 C C . ILE A 1 99 ? 2.058 -4.696 -1.877 1.00 89.88 99 ILE A C 1
ATOM 756 O O . ILE A 1 99 ? 1.138 -5.056 -1.144 1.00 89.88 99 ILE A O 1
ATOM 760 N N . SER A 1 100 ? 1.833 -4.211 -3.104 1.00 90.69 100 SER A N 1
ATOM 761 C CA . SER A 1 100 ? 0.501 -3.865 -3.628 1.00 90.69 100 SER A CA 1
ATOM 762 C C . SER A 1 100 ? -0.518 -4.998 -3.534 1.00 90.69 100 SER A C 1
ATOM 764 O O . SER A 1 100 ? -1.652 -4.763 -3.122 1.00 90.69 100 SER A O 1
ATOM 766 N N . ARG A 1 101 ? -0.124 -6.231 -3.880 1.00 90.38 101 ARG A N 1
ATOM 767 C CA . ARG A 1 101 ? -1.007 -7.401 -3.798 1.00 90.38 101 ARG A CA 1
ATOM 768 C C . ARG A 1 101 ? -1.487 -7.609 -2.366 1.00 90.38 101 ARG A C 1
ATOM 770 O O . ARG A 1 101 ? -2.683 -7.731 -2.138 1.00 90.38 101 ARG A O 1
ATOM 777 N N . ARG A 1 102 ? -0.558 -7.582 -1.408 1.00 91.12 102 ARG A N 1
ATOM 778 C CA . ARG A 1 102 ? -0.871 -7.833 -0.003 1.00 91.12 102 ARG A CA 1
ATOM 779 C C . ARG A 1 102 ? -1.701 -6.711 0.616 1.00 91.12 102 ARG A C 1
ATOM 781 O O . ARG A 1 102 ? -2.612 -6.999 1.380 1.00 91.12 102 ARG A O 1
ATOM 788 N N . VAL A 1 103 ? -1.417 -5.456 0.264 1.00 91.56 103 VAL A N 1
ATOM 789 C CA . VAL A 1 103 ? -2.240 -4.307 0.678 1.00 91.56 103 VAL A CA 1
ATOM 790 C C . VAL A 1 103 ? -3.671 -4.473 0.163 1.00 91.56 103 VAL A C 1
ATOM 792 O O . VAL A 1 103 ? -4.606 -4.348 0.941 1.00 91.56 103 VAL A O 1
ATOM 795 N N . LYS A 1 104 ? -3.855 -4.819 -1.118 1.00 91.94 104 LYS A N 1
ATOM 796 C CA . LYS A 1 104 ? -5.189 -5.037 -1.705 1.00 91.94 104 LYS A CA 1
ATOM 797 C C . LYS A 1 104 ? -5.949 -6.177 -1.021 1.00 91.94 104 LYS A C 1
ATOM 799 O O . LYS A 1 104 ? -7.114 -5.999 -0.706 1.00 91.94 104 LYS A O 1
ATOM 804 N N . GLU A 1 105 ? -5.291 -7.302 -0.741 1.00 92.12 105 GLU A N 1
ATOM 805 C CA . GLU A 1 105 ? -5.884 -8.436 -0.008 1.00 92.12 105 GLU A CA 1
ATOM 806 C C . GLU A 1 105 ? -6.343 -8.080 1.417 1.00 92.12 105 GLU A C 1
ATOM 808 O O . GLU A 1 105 ? -7.182 -8.779 1.968 1.00 92.12 105 GLU A O 1
ATOM 813 N N . LEU A 1 106 ? -5.771 -7.043 2.037 1.00 90.44 106 LEU A N 1
ATOM 814 C CA . LEU A 1 106 ? -6.107 -6.617 3.401 1.00 90.44 106 LEU A CA 1
ATOM 815 C C . LEU A 1 106 ? -7.175 -5.520 3.461 1.00 90.44 106 LEU A C 1
ATOM 817 O O . LEU A 1 106 ? -7.660 -5.211 4.547 1.00 90.44 106 LEU A O 1
ATOM 821 N N . LEU A 1 107 ? -7.494 -4.901 2.322 1.00 86.88 107 LEU A N 1
ATOM 822 C CA . LEU A 1 107 ? -8.468 -3.811 2.220 1.00 86.88 107 LEU A CA 1
ATOM 823 C C . LEU A 1 107 ? -9.827 -4.256 1.659 1.00 86.88 107 LEU A C 1
ATOM 825 O O . LEU A 1 107 ? -10.764 -3.460 1.685 1.00 86.88 107 LEU A O 1
ATOM 829 N N . VAL A 1 108 ? -9.913 -5.479 1.130 1.00 73.31 108 VAL A N 1
ATOM 830 C CA . VAL A 1 108 ? -11.150 -6.124 0.654 1.00 73.31 108 VAL A CA 1
ATOM 831 C C . VAL A 1 108 ? -11.711 -6.998 1.766 1.00 73.31 108 VAL A C 1
ATOM 833 O O . VAL A 1 108 ? -12.944 -6.952 1.964 1.00 73.31 108 VAL A O 1
#

Secondary structure (DSSP, 8-state):
----HHHHHHHTT-SS-SS-TT-EEEEEEEEGGGTEEEEEEEETTTTEEEEEEPPP--HHHHHHHS---EEESSBPGGGPBPS---EEEHHHHHHHHHHHHHHHHHH-

pLDDT: mean 74.26, std 17.09, range [37.31, 92.12]

Foldseek 3Di:
DDDPVVVVCVVVPNPDDDDDPFWDWDDKDADPVLRKIWTWIGGVVVRDIDIDIDDDDDVVVVVVQVPQDWDQPDQDPPRDRDPRPDTDRPSVSVSCVSCVVVVVVVVD

Sequence (108 aa):
EGVDWSTLSRRVGTVGTDENKGFELCCFLTHRSTSSEAAIWRDTSKRLVVVAFRGTSDIMDVLTDVNLLQTPLEQGANGQSSDDARRVHSGFFASARAISRRVKELLV